Protein AF-A0A6A8Q9Q1-F1 (afdb_monomer)

Foldseek 3Di:
DPPPVLVVLLVLLVVLLVLLVVLLVQCLVCLVVLNLPSLVVSLVSNVVVCVVVVVVVLNVLSVVSSVCSVVVHDPVVSVVSSVVSNVSSVVSNVVSVVSNVVD

Sequence (103 aa):
MLYGEEKYIIEFAEAAIISFTEFSRNYTTYLHQHNETDFRKAGHKIKPVAKMLGIEQIIDEYEHGKTLIWDEKPEEDLKESSEKITCICDEVIDELQQIISNI

Structure (mmCIF, N/CA/C/O backbone):
data_AF-A0A6A8Q9Q1-F1
#
_entry.id   AF-A0A6A8Q9Q1-F1
#
loop_
_atom_site.group_PDB
_atom_site.id
_atom_site.type_symbol
_atom_site.label_atom_id
_atom_site.label_alt_id
_atom_site.label_comp_id
_atom_site.label_asym_id
_atom_site.label_entity_id
_atom_site.label_seq_id
_atom_site.pdbx_PDB_ins_code
_atom_site.Cartn_x
_atom_site.Cartn_y
_atom_site.Cartn_z
_atom_site.occupancy
_atom_site.B_iso_or_equiv
_atom_site.auth_seq_id
_atom_site.auth_comp_id
_atom_site.auth_asym_id
_atom_site.auth_atom_id
_atom_site.pdbx_PDB_model_num
ATOM 1 N N . MET A 1 1 ? -23.484 -2.715 28.549 1.00 46.03 1 MET A N 1
ATOM 2 C CA . MET A 1 1 ? -22.910 -1.359 28.444 1.00 46.03 1 MET A CA 1
ATOM 3 C C . MET A 1 1 ? -21.407 -1.497 28.567 1.00 46.03 1 MET A C 1
ATOM 5 O O . MET A 1 1 ? -20.909 -1.676 29.673 1.00 46.03 1 MET A O 1
ATOM 9 N N . LEU A 1 2 ? -20.722 -1.539 27.427 1.00 51.22 2 LEU A N 1
ATOM 10 C CA . LEU A 1 2 ? -19.277 -1.732 27.312 1.00 51.22 2 LEU A CA 1
ATOM 11 C 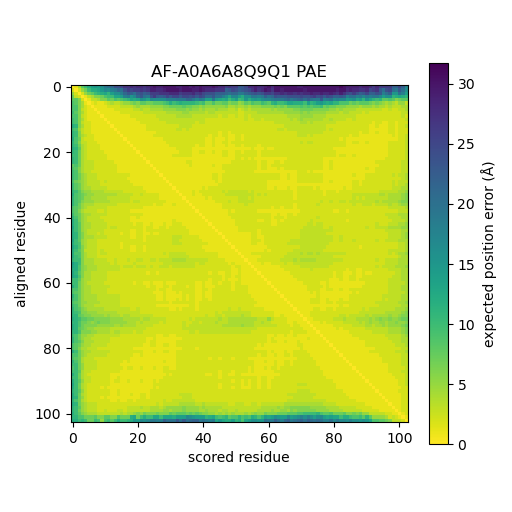C . LEU A 1 2 ? -18.599 -0.360 27.273 1.00 51.22 2 LEU A C 1
ATOM 13 O O . LEU A 1 2 ? -18.157 0.104 26.230 1.00 51.22 2 LEU A O 1
ATOM 17 N N . TYR A 1 3 ? -18.564 0.314 28.425 1.00 49.47 3 TYR A N 1
ATOM 18 C CA . TYR A 1 3 ? -17.787 1.543 28.593 1.00 49.47 3 TYR A CA 1
ATOM 19 C C . TYR A 1 3 ? -16.301 1.215 28.368 1.00 49.47 3 TYR A C 1
ATOM 21 O O . TYR A 1 3 ? -15.634 0.712 29.269 1.00 49.47 3 TYR A O 1
ATOM 29 N N . GLY A 1 4 ? -15.807 1.437 27.147 1.00 63.31 4 GLY A N 1
ATOM 30 C CA . GLY A 1 4 ? -14.412 1.214 26.759 1.00 63.31 4 GLY A CA 1
ATOM 31 C C . GLY A 1 4 ? -14.226 0.663 25.346 1.00 63.31 4 GLY A C 1
ATOM 32 O O . GLY A 1 4 ? -13.255 1.036 24.697 1.00 63.31 4 GLY A O 1
ATOM 33 N N . GLU A 1 5 ? -15.149 -0.160 24.839 1.00 78.75 5 GLU A N 1
ATOM 34 C CA . GLU A 1 5 ? -15.001 -0.780 23.510 1.00 78.75 5 GLU A CA 1
ATOM 35 C C . GLU A 1 5 ? -15.019 0.246 22.377 1.00 78.75 5 GLU A C 1
ATOM 37 O O . GLU A 1 5 ? -14.163 0.191 21.503 1.00 78.75 5 GLU A O 1
ATOM 42 N N . GLU A 1 6 ? -15.914 1.232 22.441 1.00 85.19 6 GLU A N 1
ATOM 43 C CA . GLU A 1 6 ? -16.007 2.308 21.444 1.00 85.19 6 GLU A CA 1
ATOM 44 C C . GLU A 1 6 ? -14.692 3.091 21.327 1.00 85.19 6 GLU A C 1
ATOM 46 O O . GLU A 1 6 ?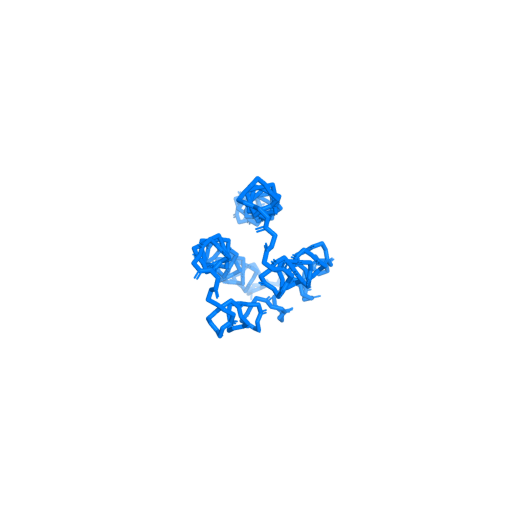 -14.204 3.334 20.228 1.00 85.19 6 GLU A O 1
ATOM 51 N N . LYS A 1 7 ? -14.047 3.398 22.461 1.00 87.69 7 LYS A N 1
ATOM 52 C CA . LYS A 1 7 ? -12.747 4.083 22.488 1.00 87.69 7 LYS A CA 1
ATOM 53 C C . LYS A 1 7 ? -11.649 3.246 21.830 1.00 87.69 7 LYS A C 1
ATOM 55 O O . LYS A 1 7 ? -10.851 3.788 21.076 1.00 87.69 7 LYS A O 1
ATOM 60 N N . TYR A 1 8 ? -11.620 1.937 22.089 1.00 89.50 8 TYR A N 1
ATOM 61 C CA . TYR A 1 8 ? -10.660 1.035 21.447 1.00 89.50 8 TYR A CA 1
ATOM 62 C C . TYR A 1 8 ? -10.915 0.889 19.945 1.00 89.50 8 TYR A C 1
ATOM 64 O O . TYR A 1 8 ? -9.957 0.823 19.180 1.00 89.50 8 TYR A O 1
ATOM 72 N N . ILE A 1 9 ? -12.181 0.856 19.521 1.00 90.31 9 ILE A N 1
ATOM 73 C CA . ILE A 1 9 ? -12.552 0.802 18.103 1.00 90.31 9 ILE A CA 1
ATOM 74 C C . ILE A 1 9 ? -12.097 2.077 17.390 1.00 90.31 9 ILE A C 1
ATOM 76 O O . ILE A 1 9 ? -11.480 1.977 16.333 1.00 90.31 9 ILE A O 1
ATOM 80 N N . ILE A 1 10 ? -12.330 3.252 17.983 1.00 93.25 10 ILE A N 1
ATOM 81 C CA . ILE A 1 10 ? -11.891 4.536 17.421 1.00 93.25 10 ILE A CA 1
ATOM 82 C C . ILE A 1 10 ? -10.362 4.590 17.328 1.00 93.25 10 ILE A C 1
ATOM 84 O O . ILE A 1 10 ? -9.835 4.833 16.248 1.00 93.25 10 ILE A O 1
ATOM 88 N N . GLU A 1 11 ? -9.639 4.286 18.412 1.00 94.12 11 GLU A N 1
ATOM 89 C CA . GLU A 1 11 ? -8.166 4.296 18.417 1.00 94.12 11 GLU A CA 1
ATOM 90 C C . GLU A 1 11 ? -7.581 3.325 17.380 1.00 94.12 11 GLU A C 1
ATOM 92 O O . GLU A 1 11 ? -6.602 3.634 16.696 1.00 94.12 11 GLU A O 1
ATOM 97 N N . PHE A 1 12 ? -8.189 2.145 17.240 1.00 93.88 12 PHE A N 1
ATOM 98 C CA . PHE A 1 12 ? -7.796 1.182 16.221 1.00 93.88 12 PHE A CA 1
ATOM 99 C C . PHE A 1 12 ? -8.070 1.711 14.808 1.00 93.88 12 PHE A C 1
ATOM 101 O O . PHE A 1 12 ? -7.186 1.628 13.955 1.00 93.88 12 PHE A O 1
ATOM 108 N N . ALA A 1 13 ? -9.260 2.263 14.559 1.00 95.62 13 ALA A N 1
ATOM 109 C CA . ALA A 1 13 ? -9.637 2.795 13.256 1.00 95.62 13 ALA A CA 1
ATOM 110 C C . ALA A 1 13 ? -8.729 3.964 12.842 1.00 95.62 13 ALA A C 1
ATOM 112 O O . ALA A 1 13 ? -8.224 3.975 11.722 1.00 95.62 13 ALA A O 1
ATOM 113 N N . GLU A 1 14 ? -8.423 4.888 13.756 1.00 96.38 14 GLU A N 1
ATOM 114 C CA . GLU A 1 14 ? -7.479 5.986 13.521 1.00 96.38 14 GLU A CA 1
ATOM 115 C C . GLU A 1 14 ? -6.075 5.468 13.169 1.00 96.38 14 GLU A C 1
ATOM 117 O O . GLU A 1 14 ? -5.463 5.910 12.192 1.00 96.38 14 GLU A O 1
ATOM 122 N N . ALA A 1 15 ? -5.567 4.482 13.916 1.00 96.62 15 ALA A N 1
ATOM 123 C CA . ALA A 1 15 ? -4.266 3.874 13.638 1.00 96.62 15 ALA A CA 1
ATOM 124 C C . ALA A 1 15 ? -4.243 3.112 12.299 1.00 96.62 15 ALA A C 1
ATOM 126 O O . ALA A 1 15 ? -3.234 3.128 11.580 1.00 96.62 15 ALA A O 1
ATOM 127 N N . ALA A 1 16 ? -5.348 2.454 11.946 1.00 97.12 16 ALA A N 1
ATOM 128 C CA . ALA A 1 16 ? -5.508 1.762 10.675 1.00 97.12 16 ALA A CA 1
ATOM 129 C C . ALA A 1 16 ? -5.538 2.754 9.503 1.00 97.12 16 ALA A C 1
ATOM 131 O O . ALA A 1 16 ? -4.794 2.554 8.544 1.00 97.12 16 ALA A O 1
ATOM 132 N N . ILE A 1 17 ? -6.283 3.861 9.611 1.00 98.31 17 ILE A N 1
ATOM 133 C CA . ILE A 1 17 ? -6.322 4.934 8.601 1.00 98.31 17 ILE A CA 1
ATOM 134 C C . ILE A 1 17 ? -4.912 5.462 8.318 1.00 98.31 17 ILE A C 1
ATOM 136 O O . ILE A 1 17 ? -4.505 5.553 7.156 1.00 98.31 17 ILE A O 1
ATOM 140 N N . ILE A 1 18 ? -4.131 5.752 9.366 1.00 98.06 18 ILE A N 1
ATOM 141 C CA . ILE A 1 18 ? -2.735 6.194 9.218 1.00 98.06 18 ILE A CA 1
ATOM 142 C C . ILE A 1 18 ? -1.916 5.133 8.474 1.00 98.06 18 ILE A C 1
ATOM 144 O O . ILE A 1 18 ? -1.168 5.455 7.551 1.00 98.06 18 ILE A O 1
ATOM 148 N N . SER A 1 19 ? -2.081 3.862 8.842 1.00 97.88 19 SER A N 1
ATOM 149 C CA . SER A 1 19 ? -1.337 2.754 8.239 1.00 97.88 19 SER A CA 1
ATOM 150 C C . SER A 1 19 ? -1.646 2.582 6.748 1.00 97.88 19 SER A C 1
ATOM 152 O O . SER A 1 19 ? -0.710 2.444 5.960 1.00 97.88 19 SER A O 1
ATOM 154 N N . PHE A 1 20 ? -2.920 2.627 6.344 1.00 98.38 20 PHE A N 1
ATOM 155 C CA . PHE A 1 2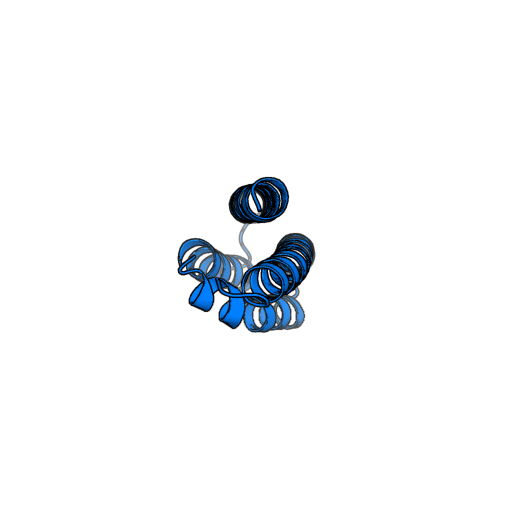0 ? -3.318 2.523 4.933 1.00 98.38 20 PHE A CA 1
ATOM 156 C C . PHE A 1 20 ? -2.885 3.742 4.121 1.00 98.38 20 PHE A C 1
ATOM 158 O O . PHE A 1 20 ? -2.348 3.580 3.027 1.00 98.38 20 PHE A O 1
ATOM 165 N N . THR A 1 21 ? -3.004 4.945 4.689 1.00 98.44 21 THR A N 1
ATOM 166 C CA . THR A 1 21 ? -2.545 6.184 4.043 1.00 98.44 21 THR A CA 1
ATOM 167 C C . THR A 1 21 ? -1.041 6.134 3.768 1.00 98.44 21 THR A C 1
ATOM 169 O O . THR A 1 21 ? -0.578 6.404 2.657 1.00 98.44 21 THR A O 1
ATOM 172 N N . GLU A 1 22 ? -0.246 5.760 4.777 1.00 98.38 22 GLU A N 1
ATOM 173 C CA . GLU A 1 22 ? 1.201 5.621 4.619 1.00 98.38 22 GLU A CA 1
ATOM 174 C C . GLU A 1 22 ? 1.562 4.522 3.624 1.00 98.38 22 GLU A C 1
ATOM 176 O O . GLU A 1 22 ? 2.481 4.703 2.823 1.00 98.38 22 GLU A O 1
ATOM 181 N N . PHE A 1 23 ? 0.860 3.390 3.673 1.00 98.50 23 PHE A N 1
ATOM 182 C CA . PHE A 1 23 ? 1.106 2.276 2.774 1.00 98.50 23 PHE A CA 1
ATOM 183 C C . PHE A 1 23 ? 0.827 2.648 1.317 1.00 98.50 23 PHE A C 1
ATOM 185 O O . PHE A 1 23 ? 1.728 2.472 0.505 1.00 98.50 23 PHE A O 1
ATOM 192 N N . SER A 1 24 ? -0.337 3.220 0.997 1.00 98.50 24 SER A N 1
ATOM 193 C CA . SER A 1 24 ? -0.700 3.652 -0.363 1.00 98.50 24 SER A CA 1
ATOM 194 C C . SER A 1 24 ? 0.347 4.604 -0.961 1.00 98.50 24 SER A C 1
ATOM 196 O O . SER A 1 24 ? 0.890 4.373 -2.049 1.00 98.50 24 SER A O 1
ATOM 198 N N . ARG A 1 25 ? 0.745 5.626 -0.189 1.00 98.56 25 ARG A N 1
ATOM 199 C CA . ARG A 1 25 ? 1.775 6.586 -0.611 1.00 98.56 25 ARG A CA 1
ATOM 200 C C . ARG A 1 25 ? 3.127 5.915 -0.854 1.00 98.56 25 ARG A C 1
ATOM 202 O O . ARG A 1 25 ? 3.793 6.197 -1.852 1.00 98.56 25 ARG A O 1
ATOM 209 N N . ASN A 1 26 ? 3.557 5.066 0.077 1.00 98.50 26 ASN A N 1
ATOM 210 C CA . ASN A 1 26 ? 4.854 4.400 0.006 1.00 98.50 26 ASN A CA 1
ATOM 211 C C . ASN A 1 26 ? 4.890 3.359 -1.116 1.00 98.50 26 ASN A C 1
ATOM 213 O O . ASN A 1 26 ? 5.891 3.276 -1.818 1.00 98.50 26 ASN A O 1
ATOM 217 N N . TYR A 1 27 ? 3.805 2.610 -1.312 1.00 98.50 27 TYR A N 1
ATOM 218 C CA . TYR A 1 27 ? 3.645 1.667 -2.412 1.00 98.50 27 TYR A CA 1
ATOM 219 C C . TYR A 1 27 ? 3.890 2.371 -3.738 1.00 98.50 27 TYR A C 1
ATOM 221 O O . TYR A 1 27 ? 4.833 2.023 -4.441 1.00 98.50 27 TYR A O 1
ATOM 229 N N . THR A 1 28 ? 3.108 3.416 -4.019 1.00 98.00 28 THR A N 1
ATOM 230 C CA . THR A 1 28 ? 3.195 4.181 -5.268 1.00 98.00 28 THR A CA 1
ATOM 231 C C . THR A 1 28 ? 4.606 4.739 -5.455 1.00 98.00 28 THR A C 1
ATOM 233 O O . THR A 1 28 ? 5.249 4.524 -6.478 1.00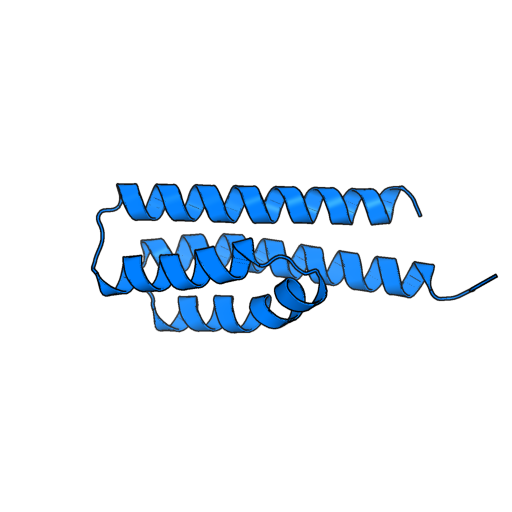 98.00 28 THR A O 1
ATOM 236 N N . THR A 1 29 ? 5.151 5.387 -4.421 1.00 98.44 29 THR A N 1
ATOM 237 C CA . THR A 1 29 ? 6.492 5.988 -4.486 1.00 98.44 29 THR A CA 1
ATOM 238 C C . THR A 1 29 ? 7.573 4.954 -4.797 1.00 98.44 29 THR A C 1
ATOM 240 O O . THR A 1 29 ? 8.410 5.179 -5.668 1.00 98.44 29 THR A O 1
ATOM 243 N N . TYR A 1 30 ? 7.585 3.827 -4.084 1.00 98.44 30 TYR A N 1
ATOM 244 C CA . TYR A 1 30 ? 8.645 2.831 -4.220 1.00 98.44 30 TYR A CA 1
ATOM 245 C C . TYR A 1 30 ? 8.477 1.950 -5.456 1.00 98.44 30 TYR A C 1
ATOM 247 O O . TYR A 1 30 ? 9.491 1.510 -5.998 1.00 98.44 30 TYR A O 1
ATOM 255 N N . LEU A 1 31 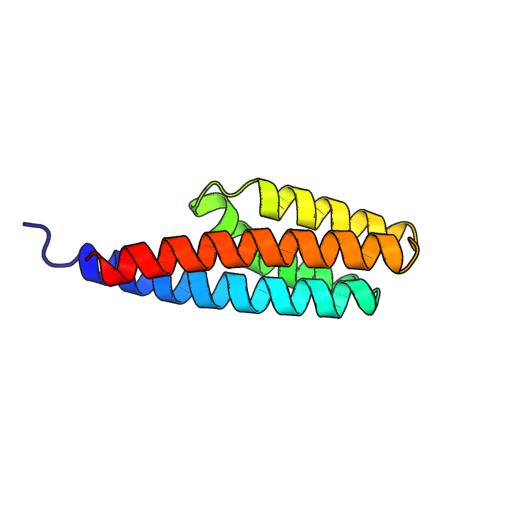? 7.245 1.741 -5.932 1.00 98.38 31 LEU A N 1
ATOM 256 C CA . LEU A 1 31 ? 6.968 1.040 -7.183 1.00 98.38 31 LEU A CA 1
ATOM 257 C C . LEU A 1 31 ? 7.586 1.789 -8.368 1.00 98.38 31 LEU A C 1
ATOM 259 O O . LEU A 1 31 ? 8.430 1.234 -9.064 1.00 98.38 31 LEU A O 1
ATOM 263 N N . HIS A 1 32 ? 7.260 3.075 -8.525 1.00 97.69 32 HIS A N 1
ATOM 264 C CA . HIS A 1 32 ? 7.777 3.910 -9.618 1.00 97.69 32 HIS A CA 1
ATOM 265 C C . HIS A 1 32 ? 9.284 4.200 -9.510 1.00 97.69 32 HIS A C 1
ATOM 267 O O . HIS A 1 32 ? 9.936 4.560 -10.485 1.00 97.69 32 HIS A O 1
ATOM 273 N N . GLN A 1 33 ? 9.871 4.037 -8.322 1.00 97.25 33 GLN A N 1
ATOM 274 C CA . GLN A 1 33 ? 11.322 4.114 -8.123 1.00 97.25 33 GLN A CA 1
ATOM 275 C C . GLN A 1 33 ? 12.035 2.772 -8.337 1.00 97.25 33 GLN A C 1
ATOM 277 O O . GLN A 1 33 ? 13.256 2.719 -8.180 1.00 97.25 33 GLN A O 1
ATOM 282 N N . HIS A 1 34 ? 11.302 1.688 -8.621 1.00 96.25 34 HIS A N 1
ATOM 283 C CA . HIS A 1 34 ? 11.810 0.312 -8.613 1.00 96.25 34 HIS A CA 1
ATOM 284 C C . HIS A 1 34 ? 12.593 -0.028 -7.324 1.00 96.25 34 HIS A C 1
ATOM 286 O O . HIS A 1 34 ? 13.536 -0.821 -7.320 1.00 96.25 34 HIS A O 1
ATOM 292 N N . ASN A 1 35 ? 12.218 0.580 -6.192 1.00 97.12 35 ASN A N 1
ATOM 293 C CA . ASN A 1 35 ? 12.907 0.412 -4.916 1.00 97.12 35 ASN A CA 1
ATOM 294 C C . ASN A 1 35 ? 12.350 -0.806 -4.168 1.00 97.12 35 ASN A C 1
ATOM 296 O O . ASN A 1 35 ? 11.549 -0.680 -3.240 1.00 97.12 35 ASN A O 1
ATOM 300 N N . GLU A 1 36 ? 12.802 -2.002 -4.558 1.00 95.88 36 GLU A N 1
ATOM 301 C CA . GLU A 1 36 ? 12.321 -3.269 -3.986 1.00 95.88 36 GLU A CA 1
ATOM 302 C C . GLU A 1 36 ? 12.483 -3.322 -2.456 1.00 95.88 36 GLU A C 1
ATOM 304 O O . GLU A 1 36 ? 11.609 -3.813 -1.739 1.00 95.88 36 GLU A O 1
ATOM 309 N N . THR A 1 37 ? 13.592 -2.797 -1.928 1.00 97.38 37 THR A N 1
ATOM 310 C CA . THR A 1 37 ? 13.894 -2.881 -0.492 1.00 97.38 37 THR A CA 1
ATOM 311 C C . THR A 1 37 ? 12.856 -2.135 0.338 1.00 97.38 37 THR A C 1
ATOM 313 O O . THR A 1 37 ? 12.328 -2.689 1.307 1.00 97.38 37 THR A O 1
ATOM 316 N N . ASP A 1 38 ? 12.548 -0.892 -0.025 1.00 98.19 38 ASP A N 1
ATOM 317 C CA . ASP A 1 38 ? 11.577 -0.098 0.725 1.00 98.19 38 ASP A CA 1
ATOM 318 C C . ASP A 1 38 ? 10.132 -0.487 0.387 1.00 98.19 38 ASP A C 1
ATOM 320 O O . ASP A 1 38 ? 9.283 -0.493 1.284 1.00 98.19 38 ASP A O 1
ATOM 324 N N . PHE A 1 39 ? 9.870 -0.960 -0.836 1.00 98.19 39 PHE A N 1
ATOM 325 C CA . PHE A 1 39 ? 8.582 -1.546 -1.213 1.00 98.19 39 PHE A CA 1
ATOM 326 C C . PHE A 1 39 ? 8.227 -2.751 -0.326 1.00 98.19 39 PHE A C 1
ATOM 328 O O . PHE A 1 39 ? 7.129 -2.839 0.230 1.00 98.19 39 PHE A O 1
ATOM 335 N N . ARG A 1 40 ? 9.191 -3.650 -0.081 1.00 97.69 40 ARG A N 1
ATOM 336 C CA . ARG A 1 40 ? 9.000 -4.794 0.826 1.00 97.69 40 ARG A CA 1
ATOM 337 C C . ARG A 1 40 ? 8.762 -4.363 2.266 1.00 97.69 40 ARG A C 1
ATOM 339 O O . ARG A 1 40 ? 7.923 -4.956 2.943 1.00 97.69 40 ARG A O 1
ATOM 346 N N . LYS A 1 41 ? 9.471 -3.339 2.753 1.00 98.00 41 LYS A N 1
ATOM 347 C CA . LYS A 1 41 ? 9.242 -2.796 4.104 1.00 98.00 41 LYS A CA 1
ATOM 348 C C . LYS A 1 41 ? 7.824 -2.243 4.245 1.00 98.00 41 LYS A C 1
ATOM 350 O O . LYS A 1 41 ? 7.177 -2.527 5.252 1.00 98.00 41 LYS A O 1
ATOM 355 N N . ALA A 1 42 ? 7.331 -1.513 3.242 1.00 97.56 42 ALA A N 1
ATOM 356 C CA . ALA A 1 42 ? 5.962 -1.001 3.224 1.00 97.56 42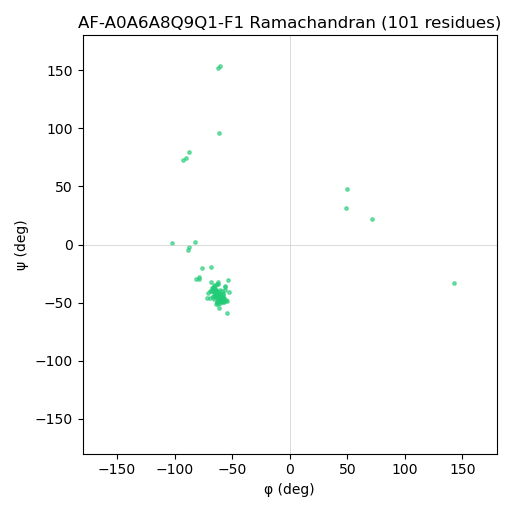 ALA A CA 1
ATOM 357 C C . ALA A 1 42 ? 4.936 -2.146 3.290 1.00 97.56 42 ALA A C 1
ATOM 359 O O . ALA A 1 42 ? 4.071 -2.147 4.167 1.00 97.56 42 ALA A O 1
ATOM 360 N N . GLY A 1 43 ? 5.100 -3.178 2.454 1.00 96.75 43 GLY A N 1
ATOM 361 C CA . GLY A 1 43 ? 4.250 -4.371 2.479 1.00 96.75 43 GLY A CA 1
ATOM 362 C C . GLY A 1 43 ? 4.286 -5.125 3.813 1.00 96.75 43 GLY A C 1
ATOM 363 O O . GLY A 1 43 ? 3.246 -5.505 4.350 1.00 96.75 43 GLY A O 1
ATOM 364 N N . HIS A 1 44 ? 5.468 -5.307 4.410 1.00 96.75 44 HIS A N 1
ATOM 365 C CA . HIS A 1 44 ? 5.600 -5.944 5.725 1.00 96.75 44 HIS A CA 1
ATOM 366 C C . HIS A 1 44 ? 4.897 -5.167 6.842 1.00 96.75 44 HIS A C 1
ATOM 368 O O . HIS A 1 44 ? 4.361 -5.795 7.757 1.00 96.75 44 HIS A O 1
ATOM 374 N N . LYS A 1 45 ? 4.879 -3.831 6.762 1.00 96.75 45 LYS A N 1
ATOM 375 C CA . LYS A 1 45 ? 4.219 -2.970 7.748 1.00 96.75 45 LYS A CA 1
ATOM 376 C C . LYS A 1 45 ? 2.693 -3.068 7.669 1.00 96.75 45 LYS A C 1
ATOM 378 O O . LYS A 1 45 ? 2.057 -3.146 8.715 1.00 96.75 45 LYS A O 1
ATOM 383 N N . ILE A 1 46 ? 2.111 -3.098 6.465 1.00 97.25 46 ILE A N 1
ATOM 384 C CA . ILE A 1 46 ? 0.645 -3.100 6.308 1.00 97.25 46 ILE A CA 1
ATOM 385 C C . ILE A 1 46 ? 0.011 -4.482 6.496 1.00 97.25 46 ILE A C 1
ATOM 387 O O . ILE A 1 46 ? -1.126 -4.593 6.952 1.00 97.25 46 ILE A O 1
ATOM 391 N N . LYS A 1 47 ? 0.748 -5.555 6.176 1.00 95.94 47 LYS A N 1
ATOM 392 C CA . LYS A 1 47 ? 0.224 -6.930 6.133 1.00 95.94 47 LYS A CA 1
ATOM 393 C C . LYS A 1 47 ? -0.503 -7.377 7.412 1.00 95.94 47 LYS A C 1
ATOM 395 O O . LYS A 1 47 ? -1.531 -8.034 7.269 1.00 95.94 47 LYS A O 1
ATOM 400 N N . PRO A 1 48 ? -0.040 -7.067 8.642 1.00 96.44 48 PRO A N 1
ATOM 401 C CA . PRO A 1 48 ? -0.779 -7.413 9.855 1.00 96.44 48 PRO A CA 1
ATOM 402 C C . PRO A 1 48 ? -2.160 -6.751 9.925 1.00 96.44 48 PRO A C 1
ATOM 404 O O . PRO A 1 48 ? -3.136 -7.433 10.222 1.00 96.44 48 PRO A O 1
ATOM 407 N N . VAL A 1 49 ? -2.249 -5.457 9.603 1.00 95.62 49 VAL A N 1
ATOM 408 C CA . VAL A 1 49 ? -3.500 -4.684 9.662 1.00 95.62 49 VAL A CA 1
ATOM 409 C C . VAL A 1 49 ? -4.469 -5.156 8.580 1.00 95.62 49 VAL A C 1
ATOM 411 O O . VAL A 1 49 ? -5.619 -5.460 8.884 1.00 95.62 49 VAL A O 1
ATOM 414 N N . ALA A 1 50 ? -3.989 -5.329 7.343 1.00 96.62 50 ALA A N 1
ATOM 415 C CA . ALA A 1 50 ? -4.800 -5.855 6.244 1.00 96.62 50 ALA A CA 1
ATOM 416 C C . ALA A 1 50 ? -5.370 -7.248 6.564 1.00 96.62 50 ALA A C 1
ATOM 418 O O . ALA A 1 50 ? -6.552 -7.495 6.352 1.00 96.62 50 ALA A O 1
ATOM 419 N N . LYS A 1 51 ? -4.564 -8.145 7.154 1.00 96.19 51 LYS A N 1
ATOM 420 C CA . LYS A 1 51 ? -5.037 -9.469 7.595 1.00 96.19 51 LYS A CA 1
ATOM 421 C C . LYS A 1 51 ? -6.050 -9.395 8.730 1.00 96.19 51 LYS A C 1
ATOM 423 O O . LYS A 1 51 ? -6.997 -10.172 8.732 1.00 96.19 51 LYS A O 1
ATOM 428 N N . MET A 1 52 ? -5.840 -8.502 9.694 1.00 93.94 52 MET A N 1
ATOM 429 C CA . MET A 1 52 ? -6.757 -8.324 10.820 1.00 93.94 52 MET A CA 1
ATOM 430 C C . MET A 1 52 ? -8.138 -7.848 10.354 1.00 93.94 52 MET A C 1
ATOM 432 O O . MET A 1 52 ? -9.141 -8.267 10.920 1.00 93.94 52 MET A O 1
ATOM 436 N N . LEU A 1 53 ? -8.176 -7.030 9.301 1.00 94.31 53 LEU A N 1
ATOM 437 C CA . LEU A 1 53 ? -9.400 -6.539 8.668 1.00 94.31 53 LEU A CA 1
ATOM 438 C C . LEU A 1 53 ? -9.944 -7.455 7.557 1.00 94.31 53 LEU A C 1
ATOM 440 O O . LEU A 1 53 ? -11.008 -7.181 7.016 1.00 94.31 53 LEU A O 1
ATOM 444 N N . GLY A 1 54 ? -9.241 -8.536 7.203 1.00 95.88 54 GLY A N 1
ATOM 445 C CA . GLY A 1 54 ? -9.662 -9.453 6.138 1.00 95.88 54 GLY A CA 1
ATOM 446 C C . GLY A 1 54 ? -9.545 -8.889 4.714 1.00 95.88 54 GLY A C 1
ATOM 447 O O . GLY A 1 54 ? -10.207 -9.383 3.807 1.00 95.88 54 GLY A O 1
ATOM 448 N N . ILE A 1 55 ? -8.703 -7.877 4.494 1.00 95.62 55 ILE A N 1
ATOM 449 C CA . ILE A 1 55 ? -8.550 -7.196 3.200 1.00 95.62 55 ILE A CA 1
ATOM 450 C C . ILE A 1 55 ? -7.465 -7.903 2.376 1.00 95.62 55 ILE A C 1
ATOM 452 O O . ILE A 1 55 ? -6.329 -7.437 2.253 1.00 95.62 55 ILE A O 1
ATOM 456 N N . GLU A 1 56 ? -7.800 -9.074 1.835 1.00 95.69 56 GLU A N 1
ATOM 457 C CA . GLU A 1 56 ? -6.860 -9.894 1.053 1.00 95.69 56 GLU A CA 1
ATOM 458 C C . GLU A 1 56 ? -6.376 -9.185 -0.219 1.00 95.69 56 GLU A C 1
ATOM 460 O O . GLU A 1 56 ? -5.206 -9.305 -0.578 1.00 95.69 56 GLU A O 1
ATOM 465 N N . GLN A 1 57 ? -7.222 -8.345 -0.821 1.00 96.56 57 GLN A N 1
ATOM 466 C CA . GLN A 1 57 ? -6.909 -7.602 -2.045 1.00 96.56 57 GLN A CA 1
ATOM 467 C C . GLN A 1 57 ? -5.646 -6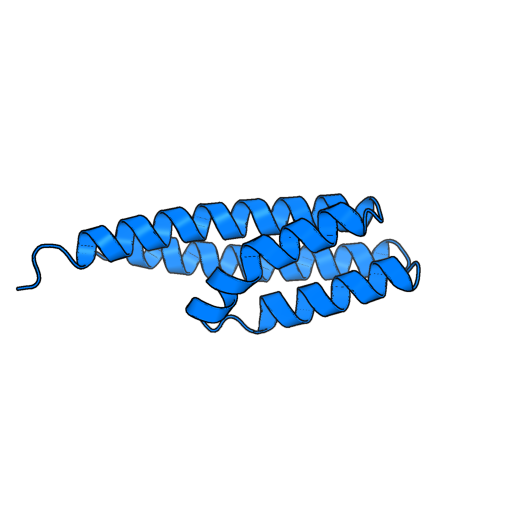.735 -1.924 1.00 96.56 57 GLN A C 1
ATOM 469 O O . GLN A 1 57 ? -4.867 -6.653 -2.869 1.00 96.56 57 GLN A O 1
ATOM 474 N N . ILE A 1 58 ? -5.393 -6.137 -0.753 1.00 96.56 58 ILE A N 1
ATOM 475 C CA . ILE A 1 58 ? -4.172 -5.351 -0.501 1.00 96.56 58 ILE A CA 1
ATOM 476 C C . ILE A 1 58 ? -2.927 -6.240 -0.519 1.00 96.56 58 ILE A C 1
ATOM 478 O O . ILE A 1 58 ? -1.861 -5.825 -0.973 1.00 96.56 58 ILE A O 1
ATOM 482 N N . ILE A 1 59 ? -3.044 -7.464 -0.003 1.00 96.81 59 ILE A N 1
ATOM 483 C CA . ILE A 1 59 ? -1.932 -8.414 0.048 1.00 96.81 59 ILE A CA 1
ATOM 484 C C . ILE A 1 59 ? -1.637 -8.924 -1.358 1.00 96.81 59 ILE A C 1
ATOM 486 O O . ILE A 1 59 ? -0.472 -8.946 -1.749 1.00 96.81 59 ILE A O 1
ATOM 490 N N . ASP A 1 60 ? -2.673 -9.292 -2.106 1.00 97.75 60 ASP A N 1
ATOM 491 C CA . ASP A 1 60 ? -2.540 -9.790 -3.473 1.00 97.75 60 ASP A CA 1
ATOM 492 C C . ASP A 1 60 ? -1.932 -8.728 -4.390 1.00 97.75 60 ASP A C 1
ATOM 494 O O . ASP A 1 60 ? -0.975 -9.006 -5.113 1.00 97.75 60 ASP A O 1
ATOM 498 N N . GLU A 1 61 ? -2.410 -7.486 -4.294 1.00 98.12 61 GLU A N 1
ATOM 499 C CA . GLU A 1 61 ? -1.885 -6.374 -5.084 1.00 98.12 61 GLU A CA 1
ATOM 500 C C . GLU A 1 61 ? -0.451 -5.992 -4.681 1.00 98.12 61 GLU A C 1
ATOM 502 O O . GLU A 1 61 ? 0.366 -5.617 -5.520 1.00 98.12 61 GLU A O 1
ATOM 507 N N . TYR A 1 62 ? -0.078 -6.147 -3.409 1.00 97.56 62 TYR A N 1
ATOM 508 C CA . TYR A 1 62 ? 1.320 -6.036 -2.980 1.00 97.56 62 TYR A CA 1
ATOM 509 C C . TYR A 1 62 ? 2.220 -7.125 -3.563 1.00 97.56 62 TYR A C 1
ATOM 511 O O . TYR A 1 62 ? 3.333 -6.835 -4.011 1.00 97.56 62 TYR A O 1
ATOM 519 N N . GLU A 1 63 ? 1.769 -8.376 -3.567 1.00 97.50 63 GLU A N 1
ATOM 520 C CA . GLU A 1 63 ? 2.528 -9.462 -4.179 1.00 97.50 63 GLU A CA 1
ATOM 521 C C . GLU A 1 63 ? 2.658 -9.248 -5.694 1.00 97.50 63 GLU A C 1
ATOM 523 O O . GLU A 1 63 ? 3.753 -9.423 -6.230 1.00 97.50 63 GLU A O 1
ATOM 528 N N . HIS A 1 64 ? 1.602 -8.762 -6.352 1.00 98.06 64 HIS A N 1
ATOM 529 C CA . HIS A 1 64 ? 1.640 -8.355 -7.753 1.00 98.06 64 HIS A CA 1
ATOM 530 C C . HIS A 1 64 ? 2.643 -7.221 -8.004 1.00 98.06 64 HIS A C 1
ATOM 532 O O . HIS A 1 64 ? 3.534 -7.383 -8.837 1.00 98.06 64 HIS A O 1
ATOM 538 N N . GLY A 1 65 ? 2.604 -6.132 -7.233 1.00 97.50 65 GLY A N 1
ATOM 539 C CA . GLY A 1 65 ? 3.539 -5.012 -7.390 1.00 97.50 65 GLY A CA 1
ATOM 540 C C . GLY A 1 65 ? 5.010 -5.425 -7.285 1.00 97.50 65 GLY A C 1
ATOM 541 O O . GLY A 1 65 ? 5.849 -4.952 -8.048 1.00 97.50 65 GLY A O 1
ATOM 542 N N . LYS A 1 66 ? 5.341 -6.402 -6.427 1.00 97.50 66 LYS A N 1
ATOM 543 C CA . LYS A 1 66 ? 6.700 -6.974 -6.397 1.00 97.50 66 LYS A CA 1
ATOM 544 C C . LYS A 1 66 ? 7.088 -7.633 -7.717 1.00 97.50 66 LYS A C 1
ATOM 546 O O . LYS A 1 66 ? 8.234 -7.497 -8.135 1.00 97.50 66 LYS A O 1
ATOM 551 N N . THR A 1 67 ? 6.163 -8.359 -8.347 1.00 97.75 67 THR A N 1
ATOM 552 C CA . THR A 1 67 ? 6.419 -8.973 -9.658 1.00 97.75 67 THR A CA 1
ATOM 553 C C . THR A 1 67 ? 6.633 -7.916 -10.733 1.00 97.75 67 THR A C 1
ATOM 555 O O . THR A 1 67 ? 7.515 -8.091 -11.563 1.00 97.75 67 THR A O 1
ATOM 558 N N . LEU A 1 68 ? 5.920 -6.785 -10.668 1.00 98.00 68 LEU A N 1
ATOM 559 C CA . LEU A 1 68 ? 6.107 -5.680 -11.609 1.00 98.00 68 LEU A CA 1
ATOM 560 C C . LEU A 1 68 ? 7.506 -5.056 -11.503 1.00 98.00 68 LEU A C 1
ATOM 562 O O . LEU A 1 68 ? 8.147 -4.820 -12.525 1.00 98.00 68 LEU A O 1
ATOM 566 N N . ILE A 1 69 ? 7.995 -4.839 -10.273 1.00 96.06 69 ILE A N 1
ATOM 567 C CA . ILE A 1 69 ? 9.363 -4.349 -10.032 1.00 96.06 69 ILE A CA 1
ATOM 568 C C . ILE A 1 69 ? 10.388 -5.357 -10.557 1.00 96.06 69 ILE A C 1
ATOM 570 O O . ILE A 1 69 ? 11.321 -4.967 -11.253 1.00 96.06 69 ILE A O 1
ATOM 574 N N . TRP A 1 70 ? 10.217 -6.638 -10.215 1.00 95.69 70 TRP A N 1
ATOM 575 C CA . TRP A 1 70 ? 11.161 -7.704 -10.560 1.00 95.69 70 TRP A CA 1
ATOM 576 C C . TRP A 1 70 ? 11.268 -7.946 -12.070 1.00 95.69 70 TRP A C 1
ATOM 578 O O . TRP A 1 70 ? 12.363 -8.151 -12.586 1.00 95.69 70 TRP A O 1
ATOM 588 N N . ASP A 1 71 ? 10.137 -7.911 -12.772 1.00 96.81 71 ASP A N 1
ATOM 589 C CA . ASP A 1 71 ? 10.063 -8.114 -14.220 1.00 96.81 71 ASP A CA 1
ATOM 590 C C . ASP A 1 71 ? 10.383 -6.838 -15.022 1.00 96.81 71 ASP A C 1
ATOM 592 O O . ASP A 1 71 ? 10.281 -6.865 -16.249 1.00 96.81 71 ASP A O 1
ATOM 596 N N . GLU A 1 72 ? 10.720 -5.729 -14.349 1.00 95.12 72 GLU A N 1
ATOM 597 C CA . GLU A 1 72 ? 10.974 -4.415 -14.958 1.00 95.12 72 GLU A CA 1
ATOM 598 C C . GLU A 1 72 ? 9.853 -3.997 -15.928 1.00 95.12 72 GLU A C 1
ATOM 600 O O . GLU A 1 72 ? 10.087 -3.608 -17.077 1.00 95.12 72 GLU A O 1
ATOM 605 N N . LYS A 1 73 ? 8.600 -4.126 -15.472 1.00 97.44 73 LYS A N 1
ATOM 606 C CA . LYS A 1 73 ? 7.417 -3.815 -16.284 1.00 97.44 73 LYS A CA 1
ATOM 607 C C . LYS A 1 73 ? 7.374 -2.339 -16.703 1.00 97.44 73 LYS A C 1
ATOM 609 O O . LYS A 1 73 ? 7.913 -1.485 -15.997 1.00 97.44 73 LYS A O 1
ATOM 614 N N . PRO A 1 74 ? 6.742 -2.025 -17.850 1.00 96.62 74 PRO A N 1
ATOM 615 C CA . PRO A 1 74 ? 6.594 -0.652 -18.312 1.00 96.62 74 PRO A CA 1
ATOM 616 C C . PRO A 1 74 ? 5.806 0.213 -17.321 1.00 96.62 74 PRO A C 1
ATOM 618 O O . PRO A 1 74 ? 4.936 -0.265 -16.601 1.00 96.62 74 PRO A O 1
ATOM 621 N N . GLU A 1 75 ? 6.070 1.519 -17.363 1.00 96.31 75 GLU A N 1
ATOM 622 C CA . GLU A 1 75 ? 5.455 2.535 -16.495 1.00 96.31 75 GLU A CA 1
ATOM 623 C C . GLU A 1 75 ? 3.913 2.512 -16.498 1.00 96.31 75 GLU A C 1
ATOM 625 O O . GLU A 1 75 ? 3.293 2.843 -15.492 1.00 96.31 75 GLU A O 1
ATOM 630 N N . GLU A 1 76 ? 3.286 2.108 -17.608 1.00 97.69 76 GLU A N 1
ATOM 631 C CA . GLU A 1 76 ? 1.827 1.961 -17.709 1.00 97.69 76 GLU A CA 1
ATOM 632 C C . GLU A 1 76 ? 1.288 0.900 -16.737 1.00 97.69 76 GLU A C 1
ATOM 634 O O . GLU A 1 76 ? 0.355 1.188 -15.987 1.00 97.69 76 GLU A O 1
ATOM 639 N N . ASP A 1 77 ? 1.941 -0.265 -16.663 1.00 97.88 77 ASP A N 1
ATOM 640 C CA . ASP A 1 77 ? 1.573 -1.347 -15.741 1.00 97.88 77 ASP A CA 1
ATOM 641 C C . ASP A 1 77 ? 1.782 -0.910 -14.276 1.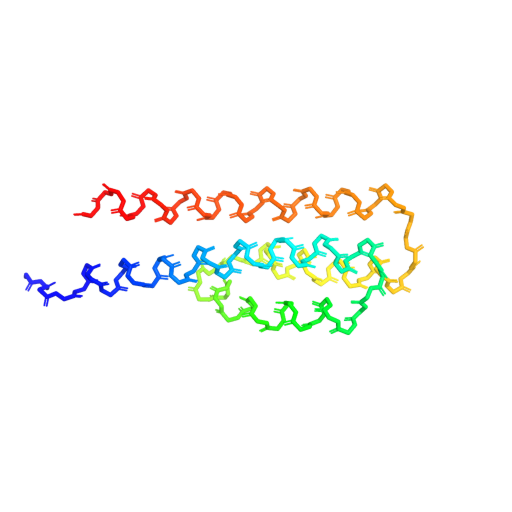00 97.88 77 ASP A C 1
ATOM 643 O O . ASP A 1 77 ? 0.972 -1.206 -13.395 1.00 97.88 77 ASP A O 1
ATOM 647 N N . LEU A 1 78 ? 2.864 -0.163 -14.001 1.00 98.06 78 LEU A N 1
ATOM 648 C CA . LEU A 1 78 ? 3.144 0.368 -12.659 1.00 98.06 78 LEU A CA 1
ATOM 649 C C . LEU A 1 78 ? 2.077 1.378 -12.220 1.00 98.06 78 LEU A C 1
ATOM 651 O O . LEU A 1 78 ? 1.657 1.394 -11.059 1.00 98.06 78 LEU A O 1
ATOM 655 N N . LYS A 1 79 ? 1.626 2.220 -13.153 1.00 98.06 79 LYS A N 1
ATOM 656 C CA . LYS A 1 79 ? 0.583 3.213 -12.905 1.00 98.06 79 LYS A CA 1
ATOM 657 C C . LYS A 1 79 ? -0.757 2.547 -12.619 1.00 98.06 79 LYS A C 1
ATOM 659 O O . LYS A 1 79 ? -1.404 2.933 -11.652 1.00 98.06 79 LYS A O 1
ATOM 664 N N . GLU A 1 80 ? -1.137 1.533 -13.396 1.00 98.31 80 GLU A N 1
ATOM 665 C CA . GLU A 1 80 ? -2.370 0.768 -13.163 1.00 98.31 80 GLU A CA 1
ATOM 666 C C . GLU A 1 80 ? -2.378 0.138 -11.763 1.00 98.31 80 GLU A C 1
ATOM 668 O O . GLU A 1 80 ? -3.338 0.292 -11.005 1.00 98.31 80 GLU A O 1
ATOM 673 N N . SER A 1 81 ? -1.274 -0.502 -11.375 1.00 98.31 81 SER A N 1
ATOM 674 C CA . SER A 1 81 ? -1.135 -1.110 -10.049 1.00 98.31 81 SER A CA 1
ATOM 675 C C . SER A 1 81 ? -1.171 -0.072 -8.915 1.00 98.31 81 SER A C 1
ATOM 677 O O . SER A 1 81 ? -1.841 -0.270 -7.897 1.00 98.31 81 SER A O 1
ATOM 679 N N . SER A 1 82 ? -0.533 1.088 -9.107 1.00 98.12 82 SER A N 1
ATOM 680 C CA . SER A 1 82 ? -0.575 2.195 -8.139 1.00 98.12 82 SER A CA 1
ATOM 681 C C . SER A 1 82 ? -1.970 2.811 -7.997 1.00 98.12 82 SER A C 1
ATOM 683 O O . SER A 1 82 ? -2.407 3.118 -6.887 1.00 98.12 82 SER A O 1
ATOM 685 N N . GLU A 1 83 ? -2.704 2.976 -9.097 1.00 98.44 83 GLU A N 1
ATOM 686 C CA . GLU A 1 83 ? -4.090 3.454 -9.069 1.00 98.44 83 GLU A CA 1
ATOM 687 C C . GLU A 1 83 ? -4.995 2.456 -8.344 1.00 98.44 83 GLU A C 1
ATOM 689 O O . GLU A 1 83 ? -5.787 2.844 -7.483 1.00 98.44 83 GLU A O 1
ATOM 694 N N . LYS A 1 84 ? -4.819 1.161 -8.621 1.00 98.38 84 LYS A N 1
ATOM 695 C CA . LYS A 1 84 ? -5.584 0.095 -7.979 1.00 98.38 84 LYS A CA 1
ATOM 696 C C . LYS A 1 84 ? -5.355 0.044 -6.472 1.00 98.38 84 LYS A C 1
ATOM 698 O O . LYS A 1 84 ? -6.330 0.008 -5.723 1.00 98.38 84 LYS A O 1
ATOM 703 N N . ILE A 1 85 ? -4.103 0.075 -6.002 1.00 98.12 85 ILE A N 1
ATOM 704 C CA . ILE A 1 85 ? -3.847 0.060 -4.555 1.00 98.12 85 ILE A CA 1
ATOM 705 C C . ILE A 1 85 ? -4.365 1.326 -3.871 1.00 98.12 85 ILE A C 1
ATOM 707 O O . ILE A 1 85 ? -4.838 1.250 -2.737 1.00 98.12 85 ILE A O 1
ATOM 711 N N . THR A 1 86 ? -4.295 2.471 -4.556 1.00 98.31 86 THR A N 1
ATOM 712 C CA . THR A 1 86 ? -4.810 3.741 -4.036 1.00 98.31 86 THR A CA 1
ATOM 713 C C . THR A 1 86 ? -6.317 3.645 -3.838 1.00 98.31 86 THR A C 1
ATOM 715 O O . THR A 1 86 ? -6.783 3.880 -2.730 1.00 98.31 86 THR A O 1
ATOM 718 N N . CYS A 1 87 ? -7.051 3.170 -4.850 1.00 98.38 87 CYS A N 1
ATOM 719 C CA . CYS A 1 87 ? -8.500 2.972 -4.777 1.00 98.38 87 CYS A CA 1
ATOM 720 C C . CYS A 1 87 ? -8.899 2.049 -3.617 1.00 98.38 87 CYS A C 1
ATOM 722 O O . CYS A 1 87 ? -9.751 2.407 -2.812 1.00 98.38 87 CYS A O 1
ATOM 724 N N . ILE A 1 88 ? -8.236 0.893 -3.479 1.00 98.00 88 ILE A N 1
ATOM 725 C CA . ILE A 1 88 ? -8.533 -0.057 -2.394 1.00 98.00 88 ILE A CA 1
ATOM 726 C C . ILE A 1 88 ? -8.263 0.577 -1.019 1.00 98.00 88 ILE A C 1
ATOM 728 O O . ILE A 1 88 ? -9.041 0.394 -0.085 1.00 98.00 88 ILE A O 1
ATOM 732 N N . CYS A 1 89 ? -7.154 1.309 -0.862 1.00 98.31 89 CYS A N 1
ATOM 733 C CA . CYS A 1 89 ? -6.846 1.965 0.410 1.00 98.31 89 CYS A CA 1
ATOM 734 C C . CYS A 1 89 ? -7.844 3.078 0.739 1.00 98.31 89 CYS A C 1
ATOM 736 O O . CYS A 1 89 ? -8.227 3.197 1.900 1.00 98.31 89 CYS A O 1
ATOM 738 N N . ASP A 1 90 ? -8.254 3.865 -0.254 1.00 98.44 90 ASP A N 1
ATOM 739 C CA . ASP A 1 90 ? -9.218 4.951 -0.079 1.00 98.44 90 ASP A CA 1
ATOM 740 C C . ASP A 1 90 ? -10.588 4.401 0.345 1.00 98.44 90 ASP A C 1
ATOM 742 O O . ASP A 1 90 ? -11.153 4.882 1.323 1.00 98.44 90 ASP A O 1
ATOM 746 N N . GLU A 1 91 ? -11.068 3.322 -0.285 1.00 98.12 91 GLU A N 1
ATOM 747 C CA . GLU A 1 91 ? -12.308 2.635 0.114 1.00 98.12 91 GLU A CA 1
ATOM 748 C C . GLU A 1 91 ? -12.258 2.165 1.578 1.00 98.12 91 GLU A C 1
ATOM 750 O O . GLU A 1 91 ? -13.177 2.417 2.359 1.00 98.12 91 GLU A O 1
ATOM 755 N N . VAL A 1 92 ? -11.150 1.540 1.986 1.00 97.44 92 VAL A N 1
ATOM 756 C CA . VAL A 1 92 ? -10.956 1.076 3.370 1.00 97.44 92 VAL A CA 1
ATOM 757 C C . VAL A 1 92 ? -10.904 2.248 4.351 1.00 97.44 92 VAL A C 1
ATOM 759 O O . VAL A 1 92 ? -11.457 2.169 5.449 1.00 97.44 92 VAL A O 1
ATOM 762 N N . ILE A 1 93 ? -10.224 3.336 3.989 1.00 98.12 93 ILE A N 1
ATOM 763 C CA . ILE A 1 93 ? -10.138 4.540 4.820 1.00 98.12 93 ILE A CA 1
ATOM 764 C C . ILE A 1 93 ? -11.525 5.159 5.000 1.00 98.12 93 ILE A C 1
ATOM 766 O O . ILE A 1 93 ? -11.880 5.500 6.129 1.00 98.12 93 ILE A O 1
ATOM 770 N N . ASP A 1 94 ? -12.312 5.260 3.932 1.00 98.00 94 ASP A N 1
ATOM 771 C CA . ASP A 1 94 ? -13.670 5.795 3.976 1.00 98.00 94 ASP A CA 1
ATOM 772 C C . ASP A 1 94 ? -14.573 4.951 4.886 1.00 98.00 94 ASP A C 1
ATOM 774 O O . ASP A 1 94 ? -15.291 5.498 5.728 1.00 98.00 94 ASP A O 1
ATOM 778 N N . GLU A 1 95 ? -14.496 3.620 4.799 1.00 96.25 95 GLU A N 1
ATOM 779 C CA . GLU A 1 95 ? -15.227 2.719 5.699 1.00 96.25 95 GLU A CA 1
ATOM 780 C C . GLU A 1 95 ? -14.825 2.919 7.170 1.00 96.25 95 GLU A C 1
ATOM 782 O O . GLU A 1 95 ? -15.685 3.029 8.049 1.00 96.25 95 GLU A O 1
ATOM 787 N N . LEU A 1 96 ? -13.526 3.036 7.459 1.00 96.06 96 LEU A N 1
ATOM 788 C CA . LEU A 1 96 ? -13.028 3.288 8.815 1.00 96.06 96 LEU A CA 1
ATOM 789 C C . LEU A 1 96 ? -13.482 4.656 9.351 1.00 96.06 96 LEU A C 1
ATOM 791 O O . LEU A 1 96 ? -13.861 4.768 10.519 1.00 96.06 96 LEU A O 1
ATOM 795 N N . GLN A 1 97 ? -13.496 5.692 8.511 1.00 96.44 97 GLN A N 1
ATOM 796 C CA . GLN A 1 97 ? -13.993 7.021 8.881 1.00 96.44 97 GLN A CA 1
ATOM 797 C C . GLN A 1 97 ? -15.502 7.023 9.148 1.00 96.44 97 GLN A C 1
ATOM 799 O O . GLN A 1 97 ? -15.967 7.700 10.071 1.00 96.44 97 GLN A O 1
ATOM 804 N N . GLN A 1 98 ? -16.273 6.250 8.381 1.00 94.94 98 GLN A N 1
ATOM 805 C CA . GLN A 1 98 ? -17.702 6.065 8.629 1.00 94.94 98 GLN A CA 1
ATOM 806 C C . GLN A 1 98 ? -17.952 5.356 9.960 1.00 94.94 98 GLN A C 1
ATOM 808 O O . GLN A 1 98 ? -18.860 5.754 10.685 1.00 94.94 98 GLN A O 1
ATOM 813 N N . ILE A 1 99 ? -17.140 4.355 10.318 1.00 90.62 99 ILE A N 1
ATOM 814 C CA . ILE A 1 99 ? -17.220 3.700 11.631 1.00 90.62 99 ILE A CA 1
ATOM 815 C C . ILE A 1 99 ? -17.000 4.725 12.747 1.00 90.62 99 ILE A C 1
ATOM 817 O O . ILE A 1 99 ? -17.826 4.809 13.649 1.00 90.62 99 ILE A O 1
ATOM 821 N N . ILE A 1 100 ? -15.948 5.545 12.660 1.00 92.19 100 ILE A N 1
ATOM 822 C CA . ILE A 1 100 ? -15.661 6.586 13.663 1.00 92.19 100 ILE A CA 1
ATOM 823 C C . ILE A 1 100 ? -16.807 7.603 13.761 1.00 92.19 100 ILE A C 1
ATOM 825 O O . ILE A 1 100 ? -17.138 8.046 14.852 1.00 92.19 100 ILE A O 1
ATOM 829 N N . SER A 1 101 ? -17.417 7.976 12.633 1.00 90.25 101 SER A N 1
ATOM 830 C CA . SER A 1 101 ? -18.480 8.993 12.595 1.00 90.25 101 SER A CA 1
ATO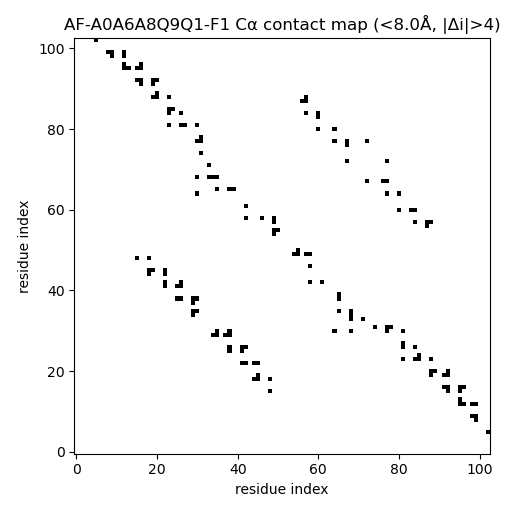M 831 C C . SER A 1 101 ? -19.842 8.490 13.092 1.00 90.25 101 SER A C 1
ATOM 833 O O . SER A 1 101 ? -20.704 9.304 13.421 1.00 90.25 101 SER A O 1
ATOM 835 N N . ASN A 1 102 ? -20.056 7.171 13.098 1.00 82.81 102 ASN A N 1
ATOM 836 C CA . ASN A 1 102 ? -21.322 6.525 13.463 1.00 82.81 102 ASN A CA 1
ATOM 837 C C . ASN A 1 102 ? -21.319 5.919 14.880 1.00 82.81 102 ASN A C 1
ATOM 839 O O . ASN A 1 102 ? -22.321 5.315 15.274 1.00 82.81 102 ASN A O 1
ATOM 843 N N . ILE A 1 103 ? -20.209 6.058 15.611 1.00 76.12 103 ILE A N 1
ATOM 844 C CA . ILE A 1 103 ? -20.047 5.693 17.027 1.00 76.12 103 ILE A CA 1
ATOM 845 C C . ILE A 1 103 ? -20.192 6.958 17.875 1.00 76.12 103 ILE A C 1
ATOM 847 O O . ILE A 1 103 ? -20.991 6.923 18.836 1.00 76.12 103 ILE A O 1
#

Mean predicted aligned error: 3.49 Å

Secondary structure (DSSP, 8-state):
--TTHHHHHHHHHHHHHHHHHHHHHHHHHHHHTT-HHHHHHHHHHHHHHHHHTT-HHHHHHHHHHHHHHHTT--HHHHHHHHHHHHHHHHHHHHHHHHHHHT-

pLDDT: mean 94.39, std 9.31, range [46.03, 98.56]

Radius of gyration: 15.1 Å; Cα contacts (8 Å, |Δi|>4): 84; chains: 1; bounding box: 37×19×47 Å

Solvent-accessible surface area (backbone atoms only — not comparable to full-atom values): 5646 Å² total; per-residue (Å²): 135,71,91,57,56,66,61,52,51,41,55,48,36,55,54,47,39,54,46,40,54,52,33,39,55,44,42,42,55,21,54,82,62,58,33,62,72,60,33,50,52,41,49,64,65,42,48,62,59,33,59,76,72,65,43,58,67,63,55,54,52,49,57,49,50,53,50,42,50,73,68,66,55,58,70,69,62,56,47,53,54,37,51,51,47,39,52,56,36,51,55,52,37,52,54,40,51,50,52,56,75,75,109

Nearest PDB structures (foldseek):
  3myf-assembly1_A  TM=7.366E-01  e=1.390E-01  Shewanella sp. W3-18-1
  7c1i-assembly2_E  TM=7.804E-01  e=3.323E-01  Pseudomonas aeruginosa
  8pbw-assembly1_B  TM=5.626E-01  e=2.822E-01  Thermochaetoides thermophila
  8rqj-assembly1_A  TM=5.374E-01  e=4.364E-01  Thermochaetoides thermophila